Protein AF-A0A7W5TK50-F1 (afdb_monomer)

Foldseek 3Di:
DDDDPPDPPPPPPPQQQDAPVRDPADWDADPVRWIWGWDQDPQRKIFIATSNHTAWIWHQDPVRWIWIAGPVGWIWIFNHPQPPPDVPDDHRDTDTGD

Secondary structure (DSSP, 8-state):
-------------------GGG-SS-EEE-TT--EEEEEE-TTS-EEEEETTEEEEEEEE-TTS-EEEEETTS-EEEESS-TT---TT-----PEEE-

Solvent-accessible surface area (backbone atoms only — not comparable to full-atom values): 6082 Å² total; per-residue (Å²): 142,81,91,75,86,78,75,84,79,74,73,78,79,62,70,80,47,73,52,58,93,80,47,95,54,66,54,49,70,47,100,83,75,44,31,35,41,50,44,78,44,98,85,80,23,34,40,32,22,46,42,77,41,76,40,33,40,33,37,71,42,97,86,63,30,24,40,33,36,35,66,92,55,41,35,37,37,19,78,40,72,86,80,63,92,51,101,79,64,72,75,68,78,47,54,78,50,118

Mean predict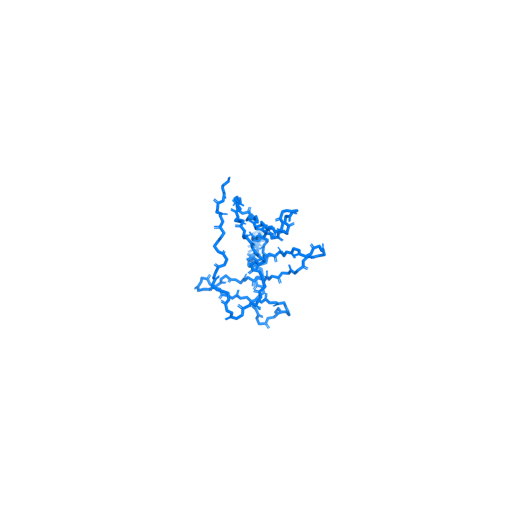ed aligned error: 12.46 Å

Radius of gyration: 19.28 Å; Cα contacts (8 Å, |Δi|>4): 162; chains: 1; bounding box: 27×46×62 Å

Structure (mmCIF, N/CA/C/O backbone):
data_AF-A0A7W5TK50-F1
#
_entry.id   AF-A0A7W5TK50-F1
#
loop_
_atom_site.group_PDB
_atom_site.id
_atom_site.type_symbol
_atom_site.label_atom_id
_atom_site.label_alt_id
_atom_site.label_comp_id
_atom_site.label_asym_id
_atom_site.label_entity_id
_atom_site.label_seq_id
_atom_site.pdbx_PDB_ins_code
_atom_site.Cartn_x
_atom_site.Cartn_y
_atom_site.Cartn_z
_atom_site.occupancy
_atom_site.B_iso_or_equiv
_atom_site.auth_seq_id
_atom_site.auth_comp_id
_atom_site.auth_asym_id
_atom_site.auth_atom_id
_atom_site.pdbx_PDB_model_num
ATOM 1 N N . MET A 1 1 ? -13.162 -31.941 -48.968 1.00 41.19 1 MET A N 1
ATOM 2 C CA . MET A 1 1 ? -11.976 -31.834 -48.090 1.00 41.19 1 MET A CA 1
ATOM 3 C C . MET A 1 1 ? -11.339 -30.466 -48.285 1.00 41.19 1 MET A C 1
ATOM 5 O O . MET A 1 1 ? -10.856 -30.195 -49.375 1.00 41.19 1 MET A O 1
ATOM 9 N N . LYS A 1 2 ? -11.375 -29.597 -47.271 1.00 38.53 2 LYS A N 1
ATOM 10 C CA . LYS A 1 2 ? -10.479 -28.438 -47.142 1.00 38.53 2 LYS A CA 1
ATOM 11 C C . LYS A 1 2 ? -10.433 -28.061 -45.661 1.00 38.53 2 LYS A C 1
ATOM 13 O O . LYS A 1 2 ? -11.314 -27.383 -45.148 1.00 38.53 2 LYS A O 1
ATOM 18 N N . LEU A 1 3 ? -9.449 -28.640 -44.979 1.00 51.06 3 LEU A N 1
ATOM 19 C CA . LEU A 1 3 ? -8.999 -28.236 -43.654 1.00 51.06 3 LEU A CA 1
ATOM 20 C C . LEU A 1 3 ? -8.443 -26.820 -43.773 1.00 51.06 3 LEU A C 1
ATOM 22 O O . LEU A 1 3 ? -7.488 -26.604 -44.515 1.00 51.06 3 LEU A O 1
ATOM 26 N N . VAL A 1 4 ? -9.017 -25.876 -43.037 1.00 55.09 4 VAL A N 1
ATOM 27 C CA . VAL A 1 4 ? -8.317 -24.640 -42.699 1.00 55.09 4 VAL A CA 1
ATOM 28 C C . VAL A 1 4 ? -8.414 -24.506 -41.191 1.00 55.09 4 VAL A C 1
ATOM 30 O O . VAL A 1 4 ? -9.425 -24.067 -40.648 1.00 55.09 4 VAL A O 1
ATOM 33 N N . LEU A 1 5 ? -7.363 -24.988 -40.525 1.00 55.22 5 LEU A N 1
ATOM 34 C CA . LEU A 1 5 ? -7.071 -24.664 -39.140 1.00 55.22 5 LEU A CA 1
ATOM 35 C C . LEU A 1 5 ? -6.889 -23.146 -39.061 1.00 55.22 5 LEU A C 1
ATOM 37 O O . LEU A 1 5 ? -5.848 -22.630 -39.461 1.00 55.22 5 LEU A O 1
ATOM 41 N N . PHE A 1 6 ? -7.888 -22.433 -38.552 1.00 54.03 6 PHE A N 1
ATOM 42 C CA . PHE A 1 6 ? -7.660 -21.086 -38.049 1.00 54.03 6 PHE A CA 1
ATOM 43 C C . PHE A 1 6 ? -7.150 -21.218 -36.620 1.00 54.03 6 PHE A C 1
ATOM 45 O O . PHE A 1 6 ? -7.884 -21.569 -35.698 1.00 54.03 6 PHE A O 1
ATOM 52 N N . GLY A 1 7 ? -5.834 -21.042 -36.505 1.00 49.25 7 GLY A N 1
ATOM 53 C CA . GLY A 1 7 ? -5.078 -21.136 -35.272 1.00 49.25 7 GLY A CA 1
ATOM 54 C C . GLY A 1 7 ? -5.647 -20.221 -34.200 1.00 49.25 7 GLY A C 1
ATOM 55 O O . GLY A 1 7 ? -5.890 -19.034 -34.415 1.00 49.25 7 GLY A O 1
ATOM 56 N N . ILE A 1 8 ? -5.832 -20.809 -33.028 1.00 59.44 8 ILE A N 1
ATOM 57 C CA . ILE A 1 8 ? -6.121 -20.110 -31.790 1.00 59.44 8 ILE A CA 1
ATOM 58 C C . ILE A 1 8 ? -4.840 -19.358 -31.414 1.00 59.44 8 ILE A C 1
ATOM 60 O O . ILE A 1 8 ? -3.956 -19.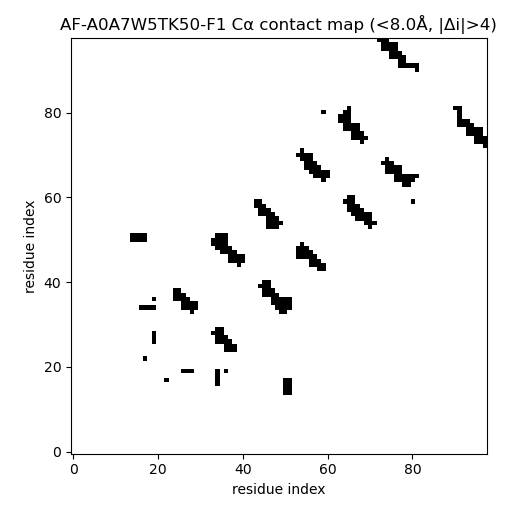910 -30.764 1.00 59.44 8 ILE A O 1
ATOM 64 N N . LEU A 1 9 ? -4.712 -18.102 -31.849 1.00 50.12 9 LEU A N 1
ATOM 65 C CA . LEU A 1 9 ? -3.764 -17.171 -31.244 1.00 50.12 9 LEU A CA 1
ATOM 66 C C . LEU A 1 9 ? -4.422 -16.635 -29.965 1.00 50.12 9 LEU A C 1
ATOM 68 O O . LEU A 1 9 ? -4.950 -15.527 -29.922 1.00 50.12 9 LEU A O 1
ATOM 72 N N . LEU A 1 10 ? -4.443 -17.464 -28.918 1.00 42.88 10 LEU A N 1
ATOM 73 C CA . LEU A 1 10 ? -4.600 -16.981 -27.550 1.00 42.88 10 LEU A CA 1
ATOM 74 C C . LEU A 1 10 ? -3.324 -16.197 -27.247 1.00 42.88 10 LEU A C 1
ATOM 76 O O . LEU A 1 10 ? -2.348 -16.757 -26.751 1.00 42.88 10 LEU A O 1
ATOM 80 N N . LEU A 1 11 ? -3.306 -14.911 -27.610 1.00 40.88 11 LEU A N 1
ATOM 81 C CA . LEU A 1 11 ? -2.350 -13.992 -27.020 1.00 40.88 11 LEU A CA 1
ATOM 82 C C . LEU A 1 11 ? -2.593 -14.061 -25.521 1.00 40.88 11 LEU A C 1
ATOM 84 O O . LEU A 1 11 ? -3.619 -13.609 -25.014 1.00 40.88 11 LEU A O 1
ATOM 88 N N . THR A 1 12 ? -1.644 -14.672 -24.829 1.00 44.88 12 THR A N 1
ATOM 89 C CA . THR A 1 12 ? -1.441 -14.489 -23.409 1.00 44.88 12 THR A CA 1
ATOM 90 C C . THR A 1 12 ? -1.263 -12.990 -23.197 1.00 44.88 12 THR A C 1
ATOM 92 O O . THR A 1 12 ? -0.153 -12.468 -23.292 1.00 44.88 12 THR A O 1
ATOM 95 N N . ALA A 1 13 ? -2.360 -12.281 -22.937 1.00 42.12 13 ALA A N 1
ATOM 96 C CA . ALA A 1 13 ? -2.334 -11.003 -22.250 1.00 42.12 13 ALA A CA 1
ATOM 97 C C . ALA A 1 13 ? -1.891 -11.295 -20.808 1.00 42.12 13 ALA A C 1
ATOM 99 O O . ALA A 1 13 ? -2.669 -11.225 -19.865 1.00 42.12 13 ALA A O 1
ATOM 100 N N . GLY A 1 14 ? -0.643 -11.749 -20.657 1.00 44.16 14 GLY A N 1
ATOM 101 C CA . GLY A 1 14 ? 0.054 -11.668 -19.392 1.00 44.16 14 GLY A CA 1
ATOM 102 C C . GLY A 1 14 ? 0.164 -10.185 -19.107 1.00 44.16 14 GLY A C 1
ATOM 103 O O . GLY A 1 14 ? 0.613 -9.436 -19.975 1.00 44.16 14 GLY A O 1
ATOM 104 N N . ASN A 1 15 ? -0.360 -9.779 -17.954 1.00 46.91 15 ASN A N 1
ATOM 105 C CA . ASN A 1 15 ? -0.387 -8.400 -17.491 1.00 46.91 15 ASN A CA 1
ATOM 106 C C . ASN A 1 15 ? 0.935 -7.729 -17.867 1.00 46.91 15 ASN A C 1
ATOM 108 O O . ASN A 1 15 ? 1.997 -8.199 -17.458 1.00 46.91 15 ASN A O 1
ATOM 112 N N . ALA A 1 16 ? 0.880 -6.707 -18.722 1.00 50.78 16 ALA A N 1
ATOM 113 C CA . ALA A 1 16 ? 2.053 -5.939 -19.100 1.00 50.78 16 ALA A CA 1
ATOM 114 C C . ALA A 1 16 ? 2.505 -5.155 -17.862 1.00 50.78 16 ALA A C 1
ATOM 116 O O . ALA A 1 16 ? 2.152 -3.995 -17.674 1.00 50.78 16 ALA A O 1
ATOM 117 N N . SER A 1 17 ? 3.228 -5.822 -16.966 1.00 56.47 17 SER A N 1
ATOM 118 C CA . SER A 1 17 ? 3.831 -5.211 -15.797 1.00 56.47 17 SER A CA 1
ATOM 119 C C . SER A 1 17 ? 4.989 -4.357 -16.294 1.00 56.47 17 SER A C 1
ATOM 121 O O . SER A 1 17 ? 6.052 -4.879 -16.629 1.00 56.47 17 SER A O 1
ATOM 123 N N . ALA A 1 18 ? 4.759 -3.049 -16.408 1.00 56.25 18 ALA A N 1
ATOM 124 C CA . ALA A 1 18 ? 5.809 -2.091 -16.710 1.00 56.25 18 ALA A CA 1
ATOM 125 C C . ALA A 1 18 ? 6.853 -2.159 -15.591 1.00 56.25 18 ALA A C 1
ATOM 127 O O . ALA A 1 18 ? 6.580 -1.753 -14.462 1.00 56.25 18 ALA A O 1
ATOM 128 N N . SER A 1 19 ? 8.024 -2.724 -15.892 1.00 59.59 19 SER A N 1
ATOM 129 C CA . SER A 1 19 ? 9.165 -2.741 -14.979 1.00 59.59 19 SER A CA 1
ATOM 130 C C . SER A 1 19 ? 9.481 -1.314 -14.525 1.00 59.59 19 SER A C 1
ATOM 132 O O . SER A 1 19 ? 9.336 -0.373 -15.310 1.00 59.59 19 SER A O 1
ATOM 134 N N . CYS A 1 20 ? 9.948 -1.143 -13.283 1.00 62.28 20 CYS A N 1
ATOM 135 C CA . CYS A 1 20 ? 10.248 0.178 -12.711 1.00 62.28 20 CYS A CA 1
ATOM 136 C C . CYS A 1 20 ? 11.170 1.061 -13.569 1.00 62.28 20 CYS A C 1
ATOM 138 O O . CYS A 1 20 ? 11.157 2.276 -13.414 1.00 62.28 20 CYS A O 1
ATOM 140 N N . GLU A 1 21 ? 11.935 0.469 -14.487 1.00 57.75 21 GLU A N 1
ATOM 141 C CA . GLU A 1 21 ? 12.801 1.158 -15.450 1.00 57.75 21 GLU A CA 1
ATOM 142 C C . GLU A 1 21 ? 12.040 2.092 -16.416 1.00 57.75 21 GLU A C 1
ATOM 144 O O . GLU A 1 21 ? 12.615 3.042 -16.941 1.00 57.75 21 GLU A O 1
ATOM 149 N N . LEU A 1 22 ? 10.739 1.861 -16.626 1.00 58.12 22 LEU A N 1
ATOM 150 C CA . LEU A 1 22 ? 9.888 2.613 -17.559 1.00 58.12 22 LEU A CA 1
ATOM 151 C C . LEU A 1 22 ? 8.857 3.513 -16.850 1.00 58.12 22 LEU A C 1
ATOM 153 O O . LEU A 1 22 ? 8.044 4.159 -17.513 1.00 58.12 22 LEU A O 1
ATOM 157 N N . VAL A 1 23 ? 8.856 3.550 -15.513 1.00 62.47 23 VAL A N 1
ATOM 158 C CA . VAL A 1 23 ? 7.821 4.207 -14.701 1.00 62.47 23 VAL A CA 1
ATOM 159 C C . VAL A 1 23 ? 8.391 5.458 -14.030 1.00 62.47 23 VAL A C 1
ATOM 161 O O . VAL A 1 23 ? 9.315 5.380 -13.232 1.00 62.47 23 VAL A O 1
ATOM 164 N N . ALA A 1 24 ? 7.808 6.626 -14.318 1.00 60.12 24 ALA A N 1
ATOM 165 C CA . ALA A 1 24 ? 8.234 7.914 -13.746 1.00 60.12 24 ALA A CA 1
ATOM 166 C C . ALA A 1 24 ? 7.783 8.142 -12.282 1.00 60.12 24 ALA A C 1
ATOM 168 O O . ALA A 1 24 ? 8.147 9.144 -11.667 1.00 60.12 24 ALA A O 1
ATOM 169 N N . ALA A 1 25 ? 6.971 7.238 -11.732 1.00 65.44 25 ALA A N 1
ATOM 170 C CA . ALA A 1 25 ? 6.472 7.254 -10.357 1.00 65.44 25 ALA A CA 1
ATOM 171 C C . ALA A 1 25 ? 7.388 6.442 -9.415 1.00 65.44 25 ALA A C 1
ATOM 173 O O . ALA A 1 25 ? 8.119 5.570 -9.889 1.00 65.44 25 ALA A O 1
ATOM 174 N N . PRO A 1 26 ? 7.353 6.676 -8.084 1.00 69.62 26 PRO A N 1
ATOM 175 C CA . PRO A 1 26 ? 8.088 5.848 -7.132 1.00 69.62 26 PRO A CA 1
ATOM 176 C C . PRO A 1 26 ? 7.693 4.378 -7.306 1.00 69.62 26 PRO A C 1
ATOM 178 O O . PRO A 1 26 ? 6.537 3.994 -7.105 1.00 69.62 26 PRO A O 1
ATOM 181 N N . CYS A 1 27 ? 8.680 3.579 -7.706 1.00 72.31 27 CYS A N 1
ATOM 182 C CA . CYS A 1 27 ? 8.507 2.189 -8.078 1.00 72.31 27 CYS A CA 1
ATOM 183 C C . CYS A 1 27 ? 9.512 1.314 -7.330 1.00 72.31 27 CYS A C 1
ATOM 185 O O . CYS A 1 27 ? 10.650 1.716 -7.081 1.00 72.31 27 CYS A O 1
ATOM 187 N N . SER A 1 28 ? 9.091 0.126 -6.911 1.00 78.12 28 SER A N 1
ATOM 188 C CA . SER A 1 28 ? 9.954 -0.836 -6.225 1.00 78.12 28 SER A CA 1
ATOM 189 C C . SER A 1 28 ? 9.640 -2.253 -6.667 1.00 78.12 28 SER A C 1
ATOM 191 O O . SER A 1 28 ? 8.473 -2.602 -6.819 1.00 78.12 28 SER A O 1
ATOM 193 N N . THR A 1 29 ? 10.672 -3.075 -6.832 1.00 81.81 29 THR A N 1
ATOM 194 C CA . THR A 1 29 ? 10.529 -4.491 -7.183 1.00 81.81 29 THR A CA 1
ATOM 195 C C . THR A 1 29 ? 10.924 -5.352 -5.990 1.00 81.81 29 THR A C 1
ATOM 197 O O . THR A 1 29 ? 11.976 -5.135 -5.392 1.00 81.81 29 THR A O 1
ATOM 200 N N . ASP A 1 30 ? 10.071 -6.304 -5.621 1.00 79.38 30 ASP A N 1
ATOM 201 C CA . ASP A 1 30 ? 10.364 -7.288 -4.571 1.00 79.38 30 ASP A CA 1
ATOM 202 C C . ASP A 1 30 ? 11.153 -8.495 -5.122 1.00 79.38 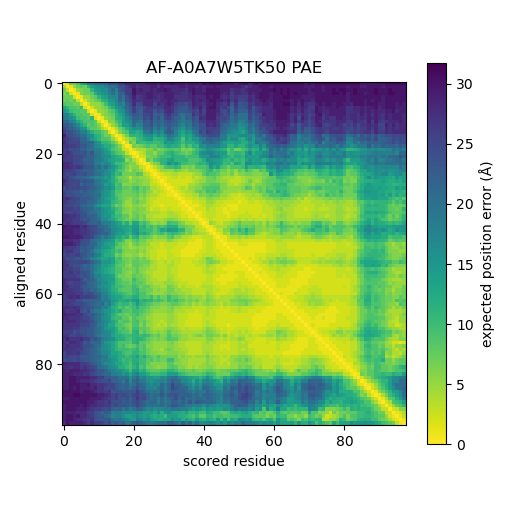30 ASP A C 1
ATOM 204 O O . ASP A 1 30 ? 11.178 -8.729 -6.327 1.00 79.38 30 ASP A O 1
ATOM 208 N N . SER A 1 31 ? 11.744 -9.309 -4.238 1.00 78.69 31 SER A N 1
ATOM 209 C CA . SER A 1 31 ? 12.474 -10.541 -4.583 1.00 78.69 31 SER A CA 1
ATOM 210 C C . SER A 1 31 ? 11.665 -11.569 -5.390 1.00 78.69 31 SER A C 1
ATOM 212 O O . SER A 1 31 ? 12.257 -12.493 -5.940 1.00 78.69 31 SER A O 1
ATOM 214 N N . SER A 1 32 ? 10.336 -11.450 -5.431 1.00 82.25 32 SER A N 1
ATOM 215 C CA . SER A 1 32 ? 9.449 -12.286 -6.254 1.00 82.25 32 SER A CA 1
ATOM 216 C C . SER A 1 32 ? 9.045 -11.616 -7.581 1.00 82.25 32 SER A C 1
ATOM 218 O O . SER A 1 32 ? 7.944 -11.869 -8.071 1.00 82.25 32 SER A O 1
ATOM 220 N N . ASP A 1 33 ? 9.864 -10.690 -8.094 1.00 80.44 33 ASP A N 1
ATOM 221 C CA . ASP A 1 33 ? 9.664 -9.914 -9.335 1.00 80.44 33 ASP A CA 1
ATOM 222 C C . ASP A 1 33 ? 8.355 -9.108 -9.392 1.00 80.44 33 ASP A C 1
ATOM 224 O O . ASP A 1 33 ? 7.878 -8.690 -10.448 1.00 80.44 33 ASP A O 1
ATOM 228 N N . ASN A 1 34 ? 7.758 -8.845 -8.229 1.00 81.12 34 ASN A N 1
ATOM 229 C CA . ASN A 1 34 ? 6.558 -8.029 -8.145 1.00 81.12 34 ASN A CA 1
ATOM 230 C C . ASN A 1 34 ? 6.931 -6.560 -8.201 1.00 81.12 34 ASN A C 1
ATOM 232 O O . ASN A 1 34 ? 7.643 -6.075 -7.325 1.00 81.12 34 ASN A O 1
ATOM 236 N N . THR A 1 35 ? 6.399 -5.861 -9.193 1.00 83.00 35 THR A N 1
ATOM 237 C CA . THR A 1 35 ? 6.574 -4.424 -9.360 1.00 83.00 35 THR A CA 1
ATOM 238 C C . THR A 1 35 ? 5.484 -3.685 -8.603 1.00 83.00 35 THR A C 1
ATOM 240 O O . THR A 1 35 ? 4.302 -3.885 -8.870 1.00 83.00 35 THR A O 1
ATOM 243 N N . TYR A 1 36 ? 5.872 -2.819 -7.678 1.00 83.88 36 TYR A N 1
ATOM 244 C CA . TYR A 1 36 ? 4.976 -1.973 -6.909 1.00 83.88 36 TYR A CA 1
ATOM 245 C C . TYR A 1 36 ? 5.112 -0.531 -7.364 1.00 83.88 36 TYR A C 1
ATOM 247 O O . TYR A 1 36 ? 6.189 0.049 -7.254 1.00 83.88 36 TYR A O 1
ATOM 255 N N . ILE A 1 37 ? 4.016 0.051 -7.837 1.00 85.75 37 ILE A N 1
ATOM 256 C CA . ILE A 1 37 ? 3.938 1.464 -8.211 1.00 85.75 37 ILE A CA 1
ATOM 257 C C . ILE A 1 37 ? 3.024 2.144 -7.210 1.00 85.75 37 ILE A C 1
ATOM 259 O O . ILE A 1 37 ? 1.925 1.654 -6.948 1.00 85.75 37 ILE A O 1
ATOM 263 N N . ARG A 1 38 ? 3.470 3.265 -6.645 1.00 84.81 38 ARG A N 1
ATOM 264 C CA . ARG A 1 38 ? 2.646 4.052 -5.732 1.00 84.81 38 ARG A CA 1
ATOM 265 C C . ARG A 1 38 ? 2.278 5.389 -6.354 1.00 84.81 38 ARG A C 1
ATOM 267 O O . ARG A 1 38 ? 3.148 6.163 -6.736 1.00 84.81 38 ARG A O 1
ATOM 274 N N . GLU A 1 39 ? 0.986 5.676 -6.389 1.00 86.00 39 GLU A N 1
ATOM 275 C CA . GLU A 1 39 ? 0.431 6.920 -6.911 1.00 86.00 39 GLU A CA 1
ATOM 276 C C . GLU A 1 39 ? -0.284 7.676 -5.795 1.00 86.00 39 GLU A C 1
ATOM 278 O O . GLU A 1 39 ? -1.076 7.097 -5.051 1.00 86.00 39 GLU A O 1
ATOM 283 N N . GLN A 1 40 ? 0.002 8.969 -5.649 1.00 84.50 40 GLN A N 1
ATOM 284 C CA . GLN A 1 40 ? -0.697 9.812 -4.684 1.00 84.50 40 GLN A CA 1
ATOM 285 C C . GLN A 1 40 ? -2.039 10.268 -5.268 1.00 84.50 40 GLN A C 1
ATOM 287 O O . GLN A 1 40 ? -2.093 10.837 -6.356 1.00 84.50 40 GLN A O 1
ATOM 292 N N . ASN A 1 41 ? -3.120 10.053 -4.522 1.00 79.75 41 ASN A N 1
ATOM 293 C CA . ASN A 1 41 ? -4.462 10.475 -4.904 1.00 79.75 41 ASN A CA 1
ATOM 294 C C . ASN A 1 41 ? -4.734 11.925 -4.481 1.00 79.75 41 ASN A C 1
ATOM 296 O O . ASN A 1 41 ? -4.249 12.402 -3.447 1.00 79.75 41 ASN A O 1
ATOM 300 N N . LEU A 1 42 ? -5.613 12.597 -5.229 1.00 69.88 42 LEU A N 1
ATOM 301 C CA . LEU A 1 42 ? -6.197 13.881 -4.836 1.00 69.88 42 LEU A CA 1
ATOM 302 C C . LEU A 1 42 ? -7.015 13.675 -3.549 1.00 69.88 42 LEU A C 1
ATOM 304 O O . LEU A 1 42 ? -8.074 13.057 -3.569 1.00 69.88 42 LEU A O 1
ATOM 308 N N . GLY A 1 43 ? -6.479 14.136 -2.418 1.00 71.25 43 GLY A N 1
ATOM 309 C CA . GLY A 1 43 ? -7.021 13.867 -1.079 1.00 71.25 43 GLY A CA 1
ATOM 310 C C . GLY A 1 43 ? -5.992 13.358 -0.063 1.00 71.25 43 GLY A C 1
ATOM 311 O O . GLY A 1 43 ? -6.359 13.074 1.071 1.00 71.25 43 GLY A O 1
ATOM 312 N N . GLY A 1 44 ? -4.714 13.237 -0.447 1.00 73.94 44 GLY A N 1
ATOM 313 C CA . GLY A 1 44 ? -3.627 12.862 0.470 1.00 73.94 44 GLY A CA 1
ATOM 314 C C . GLY A 1 44 ? -3.522 11.359 0.748 1.00 73.94 44 GLY A C 1
ATOM 315 O O . GLY A 1 44 ? -2.727 10.943 1.587 1.00 73.94 44 GLY A O 1
ATOM 316 N N . GLY A 1 45 ? -4.316 10.545 0.047 1.00 84.44 45 GLY A N 1
ATOM 317 C CA . GLY A 1 45 ? -4.200 9.089 0.037 1.00 84.44 45 GLY A CA 1
ATOM 318 C C . GLY A 1 45 ? -3.231 8.580 -1.031 1.00 84.44 45 GLY A C 1
ATOM 319 O O . GLY A 1 45 ? -2.697 9.355 -1.822 1.00 84.44 45 GLY A O 1
ATOM 320 N N . TYR A 1 46 ? -3.038 7.264 -1.076 1.00 87.75 46 TYR A N 1
ATOM 321 C CA . TYR A 1 46 ? -2.146 6.602 -2.028 1.00 87.75 46 TYR A CA 1
ATOM 322 C C . TYR A 1 46 ? -2.777 5.325 -2.576 1.00 87.75 46 TYR A C 1
ATOM 324 O O . TYR A 1 46 ? -3.285 4.517 -1.799 1.00 87.75 46 TYR A O 1
ATOM 332 N N . ASN A 1 47 ? -2.669 5.102 -3.880 1.00 89.50 47 ASN A N 1
ATOM 333 C CA . ASN A 1 47 ? -2.903 3.802 -4.496 1.00 89.50 47 ASN A CA 1
ATOM 334 C C . ASN A 1 47 ? -1.565 3.094 -4.665 1.00 89.50 47 ASN A C 1
ATOM 336 O O . ASN A 1 47 ? -0.618 3.670 -5.194 1.00 89.50 47 ASN A O 1
ATOM 340 N N . THR A 1 48 ? -1.486 1.844 -4.224 1.00 88.31 48 THR A N 1
ATOM 341 C CA . THR A 1 48 ? -0.367 0.960 -4.538 1.00 88.31 48 THR A CA 1
ATOM 342 C C . THR A 1 48 ? -0.860 -0.071 -5.536 1.00 88.31 48 THR A C 1
ATOM 344 O O . THR A 1 48 ? -1.817 -0.795 -5.262 1.00 88.31 48 THR A O 1
ATOM 347 N N . TYR A 1 49 ? -0.191 -0.161 -6.674 1.00 86.81 49 TYR A N 1
ATOM 348 C CA . TYR A 1 49 ? -0.437 -1.160 -7.702 1.00 86.81 49 TYR A CA 1
ATOM 349 C C . TYR A 1 49 ? 0.668 -2.200 -7.658 1.00 86.81 49 TYR A C 1
ATOM 351 O O . TYR A 1 49 ? 1.830 -1.838 -7.513 1.00 86.81 49 TYR A O 1
ATOM 359 N N . ARG A 1 50 ? 0.317 -3.476 -7.793 1.00 87.19 50 ARG A N 1
ATOM 360 C CA . ARG A 1 50 ? 1.245 -4.595 -7.930 1.00 87.19 50 ARG A CA 1
ATOM 361 C C . ARG A 1 50 ? 1.090 -5.167 -9.332 1.00 87.19 50 ARG A C 1
ATOM 363 O O . ARG A 1 50 ? 0.022 -5.653 -9.677 1.00 87.19 50 ARG A O 1
ATOM 370 N N . ASN A 1 51 ? 2.155 -5.125 -10.124 1.00 85.56 51 ASN A N 1
ATOM 371 C CA . ASN A 1 51 ? 2.189 -5.598 -11.512 1.00 85.56 51 ASN A CA 1
ATOM 372 C C . ASN A 1 51 ? 1.135 -4.933 -12.420 1.00 85.56 51 ASN A C 1
ATOM 374 O O . ASN A 1 51 ? 0.686 -5.536 -13.388 1.00 85.56 51 ASN A O 1
ATOM 378 N N . GLY A 1 52 ? 0.759 -3.688 -12.110 1.00 82.56 52 GLY A N 1
ATOM 379 C CA . GLY A 1 52 ? -0.265 -2.922 -12.830 1.00 82.56 52 GLY A CA 1
ATOM 380 C C . GLY A 1 52 ? -1.677 -3.037 -12.246 1.00 82.56 52 GLY A C 1
ATOM 381 O O . GLY A 1 52 ? -2.505 -2.171 -12.508 1.00 82.56 52 GLY A O 1
ATOM 382 N N . ASP A 1 53 ? -1.941 -4.028 -11.394 1.00 86.56 53 ASP A N 1
ATOM 383 C CA . ASP A 1 53 ? -3.236 -4.199 -10.735 1.00 86.56 53 ASP A CA 1
ATOM 384 C C . ASP A 1 53 ? -3.281 -3.482 -9.388 1.00 86.56 53 ASP A C 1
ATOM 386 O O . ASP A 1 53 ? -2.294 -3.452 -8.653 1.00 86.56 53 ASP A O 1
ATOM 390 N N . LEU A 1 54 ? -4.438 -2.935 -9.012 1.00 88.69 54 LEU A N 1
ATOM 391 C CA . LEU A 1 54 ? -4.605 -2.305 -7.705 1.00 88.69 54 LEU A CA 1
ATOM 392 C C . LEU A 1 54 ? -4.365 -3.332 -6.586 1.00 88.69 54 LEU A C 1
ATOM 394 O O . LEU A 1 54 ? -5.097 -4.312 -6.446 1.00 88.69 54 LEU A O 1
ATOM 398 N N . TYR A 1 55 ? -3.348 -3.089 -5.764 1.00 89.88 55 TYR A N 1
ATOM 399 C CA . TYR A 1 55 ? -2.951 -3.952 -4.652 1.00 89.88 55 TYR A CA 1
ATOM 400 C C . TYR A 1 55 ? -3.461 -3.433 -3.311 1.00 89.88 55 TYR A C 1
ATOM 402 O O . TYR A 1 55 ? -3.989 -4.198 -2.503 1.00 89.88 55 TYR A O 1
ATOM 410 N N . SER A 1 56 ? -3.330 -2.131 -3.062 1.00 91.69 56 SER A N 1
ATOM 411 C CA . SER A 1 56 ? -3.835 -1.512 -1.842 1.00 91.69 56 SER A CA 1
ATOM 412 C C . SER A 1 56 ? -4.170 -0.038 -2.035 1.00 91.69 56 SER A C 1
ATOM 414 O O . SER A 1 56 ? -3.676 0.621 -2.949 1.00 91.69 56 SER A O 1
ATOM 416 N N . GLN A 1 57 ? -5.023 0.486 -1.160 1.00 91.94 57 GLN A N 1
ATOM 417 C CA . GLN A 1 57 ? -5.373 1.902 -1.107 1.00 91.94 57 GLN A CA 1
ATOM 418 C C . GLN A 1 57 ? -5.209 2.409 0.318 1.00 91.94 57 GLN A C 1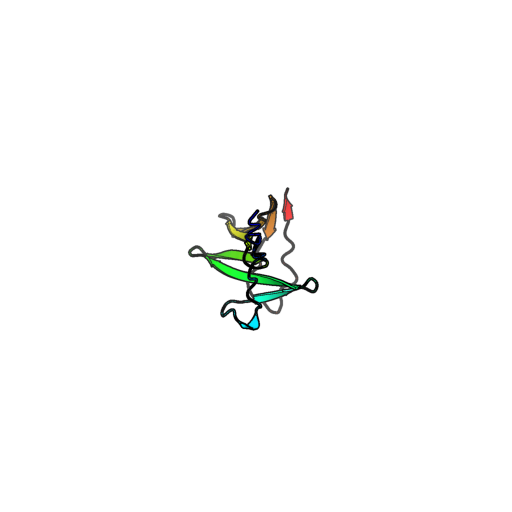
ATOM 420 O O . GLN A 1 57 ? -5.842 1.889 1.236 1.00 91.94 57 GLN A O 1
ATOM 425 N N . THR A 1 58 ? -4.384 3.432 0.505 1.00 91.25 58 THR A N 1
ATOM 426 C CA . THR A 1 58 ? -4.157 4.085 1.794 1.00 91.25 58 THR A CA 1
ATOM 427 C C . THR A 1 58 ? -4.906 5.406 1.858 1.00 91.25 58 THR A C 1
ATOM 429 O O . THR A 1 58 ? -4.731 6.257 0.991 1.00 91.25 58 THR A O 1
ATOM 432 N N . HIS A 1 59 ? -5.690 5.603 2.914 1.00 90.50 59 HIS A N 1
ATOM 433 C CA . HIS A 1 59 ? -6.439 6.831 3.168 1.00 90.50 59 HIS A CA 1
ATOM 434 C C . HIS A 1 59 ? -6.162 7.354 4.574 1.00 90.50 59 HIS A C 1
ATOM 436 O O . HIS A 1 59 ? -6.080 6.573 5.526 1.00 90.50 59 HIS A O 1
ATOM 442 N N . GLN A 1 60 ? -6.049 8.674 4.719 1.00 88.25 60 GLN A N 1
ATOM 443 C CA . GLN A 1 60 ? -6.019 9.297 6.036 1.00 88.25 60 GLN A CA 1
ATOM 444 C C . GLN A 1 60 ? -7.434 9.316 6.628 1.00 88.25 60 GLN A C 1
ATOM 446 O O . GLN A 1 60 ? -8.392 9.767 6.005 1.00 88.25 60 GLN A O 1
ATOM 451 N N . GLN A 1 61 ? -7.559 8.815 7.848 1.00 87.81 61 GLN A N 1
ATOM 452 C CA . GLN A 1 61 ? -8.788 8.778 8.624 1.00 87.81 61 GLN A CA 1
ATOM 453 C C . GLN A 1 61 ? -8.960 10.095 9.396 1.00 87.81 61 GLN A C 1
ATOM 455 O O . GLN A 1 61 ? -7.985 10.761 9.745 1.00 87.81 61 GLN A O 1
ATOM 460 N N . LEU A 1 62 ? -10.201 10.432 9.760 1.00 86.88 62 LEU A N 1
ATOM 461 C CA . LEU A 1 62 ? -10.522 11.659 10.511 1.00 86.88 62 LEU A CA 1
ATOM 462 C C . LEU A 1 62 ? -9.806 11.762 11.869 1.00 86.88 62 LEU A C 1
ATOM 464 O O . LEU A 1 62 ? -9.567 12.857 12.364 1.00 86.88 62 LEU A O 1
ATOM 468 N N . ASN A 1 63 ? -9.448 10.628 12.472 1.00 86.69 63 ASN A N 1
ATOM 469 C CA . ASN A 1 63 ? -8.698 10.568 13.728 1.00 86.69 63 ASN A CA 1
ATOM 470 C C . ASN A 1 63 ? -7.171 10.721 13.540 1.00 86.69 63 ASN A C 1
ATOM 472 O O . ASN A 1 63 ? -6.417 10.471 14.477 1.00 86.69 63 ASN A O 1
ATOM 476 N N . GLY A 1 64 ? -6.706 11.060 12.332 1.00 84.25 64 GLY A N 1
ATOM 477 C CA . GLY A 1 64 ? -5.292 11.248 11.997 1.00 84.25 64 GLY A CA 1
ATOM 478 C C . GLY A 1 64 ? -4.509 9.963 11.707 1.00 84.25 64 GLY A C 1
ATOM 479 O O . GLY A 1 64 ? -3.357 10.050 11.283 1.00 84.25 64 GLY A O 1
ATOM 480 N N . THR A 1 65 ? -5.110 8.782 11.896 1.00 88.44 65 THR A N 1
ATOM 481 C CA . THR A 1 65 ? -4.510 7.498 11.490 1.00 88.44 65 THR A CA 1
ATOM 482 C C . THR A 1 65 ? -4.613 7.297 9.980 1.00 88.44 65 THR A C 1
ATOM 484 O O . THR A 1 65 ? -5.392 7.966 9.311 1.00 88.44 65 THR A O 1
ATOM 487 N N . TYR A 1 66 ? -3.843 6.368 9.428 1.00 88.88 66 TYR A N 1
ATOM 488 C CA . TYR A 1 66 ? -3.875 6.024 8.009 1.00 88.88 66 TYR A CA 1
ATOM 489 C C . TYR A 1 66 ? -4.346 4.589 7.875 1.00 88.88 66 TYR A C 1
ATOM 491 O O . TYR A 1 66 ? -3.808 3.704 8.531 1.00 88.88 66 TYR A O 1
ATOM 499 N N . ARG A 1 67 ? -5.346 4.334 7.041 1.00 90.38 67 ARG A N 1
ATOM 500 C CA . ARG A 1 67 ? -5.857 2.988 6.791 1.00 90.38 67 ARG A CA 1
ATOM 501 C C . ARG A 1 67 ? -5.499 2.565 5.379 1.00 90.38 67 ARG A C 1
ATOM 503 O O . ARG A 1 67 ? -5.960 3.181 4.425 1.00 90.38 67 ARG A O 1
ATOM 510 N N . GLU A 1 68 ? -4.708 1.509 5.267 1.00 91.62 68 GLU A N 1
ATOM 511 C CA . GLU A 1 68 ? -4.446 0.798 4.022 1.00 91.62 68 GLU A CA 1
ATOM 512 C C . GLU A 1 68 ? -5.400 -0.384 3.901 1.00 91.62 68 GLU A C 1
ATOM 514 O O . GLU A 1 68 ? -5.422 -1.262 4.759 1.00 91.62 68 GLU A O 1
ATOM 519 N N . THR A 1 69 ? -6.187 -0.412 2.838 1.00 92.75 69 THR A N 1
ATOM 520 C CA . THR A 1 69 ? -7.095 -1.512 2.513 1.00 92.75 69 THR A CA 1
ATOM 521 C C . THR A 1 69 ? -6.507 -2.292 1.347 1.00 92.75 69 THR A C 1
ATOM 523 O O . THR A 1 69 ? -6.196 -1.693 0.317 1.00 92.75 69 THR A O 1
ATOM 526 N N . TYR A 1 70 ? -6.355 -3.607 1.495 1.00 91.88 70 TYR A N 1
ATOM 527 C CA . TYR A 1 70 ? -5.811 -4.465 0.439 1.00 91.88 70 TYR A CA 1
ATOM 528 C C . TYR A 1 70 ? -6.923 -4.917 -0.509 1.00 91.88 70 TYR A C 1
ATOM 530 O O . TYR A 1 70 ? -8.040 -5.202 -0.075 1.00 91.88 70 TYR A O 1
ATOM 538 N N . SER A 1 71 ? -6.623 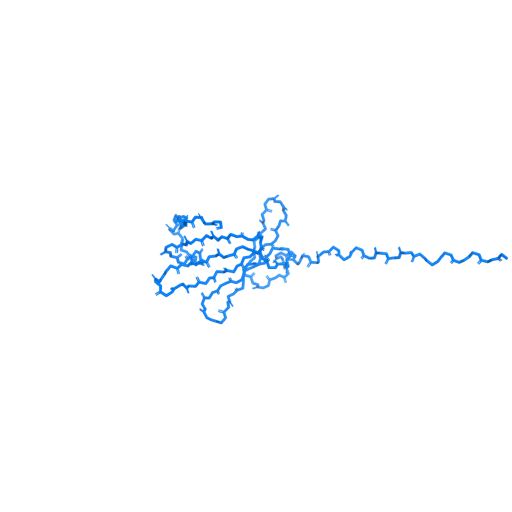-5.025 -1.803 1.00 89.81 71 SER A N 1
ATOM 539 C CA . SER A 1 71 ? -7.586 -5.495 -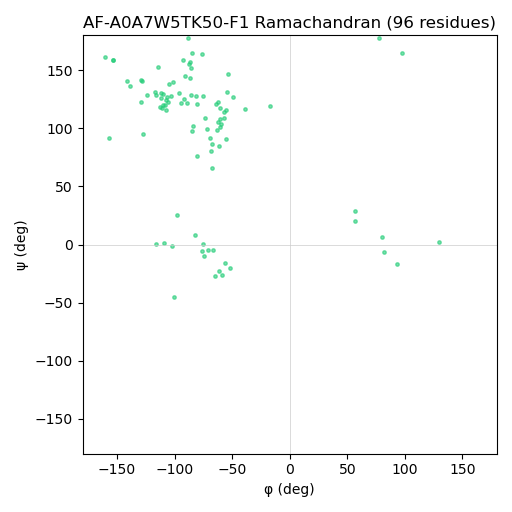2.808 1.00 89.81 71 SER A CA 1
ATOM 540 C C . SER A 1 71 ? -7.999 -6.953 -2.593 1.00 89.81 71 SER A C 1
ATOM 542 O O . SER A 1 71 ? -9.132 -7.319 -2.890 1.00 89.81 71 SER A O 1
ATOM 544 N N . SER A 1 72 ? -7.130 -7.767 -1.982 1.00 89.00 72 SER A N 1
ATOM 545 C CA . SER A 1 72 ? -7.440 -9.131 -1.532 1.00 89.00 72 SER A CA 1
ATOM 546 C C . SER A 1 72 ? -8.379 -9.196 -0.319 1.00 89.00 72 SER A C 1
ATOM 548 O O . SER A 1 72 ? -8.734 -10.290 0.116 1.00 89.00 72 SER A O 1
ATOM 550 N N . GLY A 1 73 ? -8.747 -8.050 0.259 1.00 88.81 73 GLY A N 1
ATOM 551 C CA . GLY A 1 73 ? -9.491 -7.945 1.510 1.00 88.81 73 GLY A CA 1
ATOM 552 C C . GLY A 1 73 ? -8.598 -7.694 2.729 1.00 88.81 73 GLY A C 1
ATOM 553 O O . GLY A 1 73 ? -7.378 -7.868 2.690 1.00 88.81 73 GLY A O 1
ATOM 554 N N . GLY A 1 74 ? -9.232 -7.279 3.828 1.00 92.88 74 GLY A N 1
ATOM 555 C CA . GLY A 1 74 ? -8.558 -6.862 5.056 1.00 92.88 74 GLY A CA 1
ATOM 556 C C . GLY A 1 74 ? -7.967 -5.452 4.982 1.00 92.88 74 GLY A C 1
ATOM 557 O O . GLY A 1 74 ? -8.050 -4.749 3.970 1.00 92.88 74 GLY A O 1
ATOM 558 N N . TYR A 1 75 ? -7.386 -5.012 6.095 1.00 90.88 75 TYR A N 1
ATOM 559 C CA . TYR A 1 75 ? -6.783 -3.687 6.189 1.00 90.88 75 TYR A CA 1
ATOM 560 C C . TYR A 1 75 ? -5.674 -3.622 7.237 1.00 90.88 75 TYR A C 1
ATOM 562 O O . TYR A 1 75 ? -5.631 -4.401 8.190 1.00 90.88 75 TYR A O 1
ATOM 570 N N . ARG A 1 76 ? -4.795 -2.634 7.091 1.00 89.94 76 ARG A N 1
ATOM 571 C CA . ARG A 1 76 ? -3.782 -2.268 8.076 1.00 89.94 76 ARG A CA 1
ATOM 572 C C . ARG A 1 76 ? -3.946 -0.799 8.441 1.00 89.94 76 ARG A C 1
ATOM 574 O O . ARG A 1 76 ? -4.027 0.058 7.568 1.00 89.94 76 ARG A O 1
ATOM 581 N N . THR A 1 77 ? -4.019 -0.504 9.732 1.00 89.25 77 THR A N 1
ATOM 582 C CA . THR A 1 77 ? -4.127 0.870 10.235 1.00 89.25 77 THR A CA 1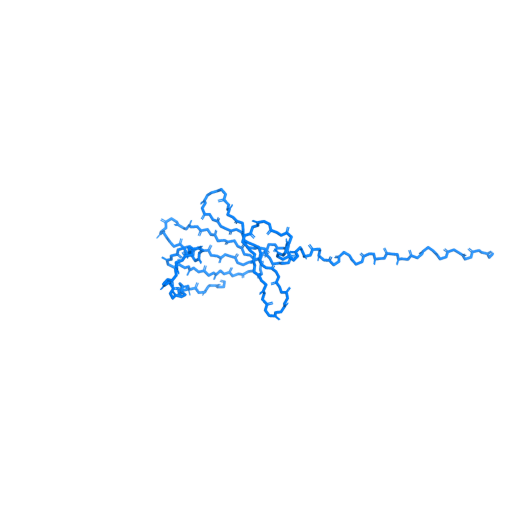
ATOM 583 C C . THR A 1 77 ? -2.803 1.304 10.827 1.00 89.25 77 THR A C 1
ATOM 585 O O . THR A 1 77 ? -2.329 0.689 11.772 1.00 89.25 77 THR A O 1
ATOM 588 N N . TYR A 1 78 ? -2.240 2.390 10.327 1.00 86.44 78 TYR A N 1
ATOM 589 C CA . TYR A 1 78 ? -1.015 3.014 10.793 1.00 86.44 78 TYR A CA 1
ATOM 590 C C . TYR A 1 78 ? -1.330 4.242 11.644 1.00 86.44 78 TYR A C 1
ATOM 592 O O . TYR A 1 78 ? -2.185 5.053 11.294 1.00 86.44 78 TYR A O 1
ATOM 600 N N . TYR A 1 79 ? -0.590 4.442 12.730 1.00 85.75 79 TYR A N 1
ATOM 601 C CA . TYR A 1 79 ? -0.726 5.639 13.576 1.00 85.75 79 TYR A CA 1
ATOM 602 C C . TYR A 1 79 ? -0.110 6.905 12.965 1.00 85.75 79 TYR A C 1
ATOM 604 O O . TYR A 1 79 ? -0.119 7.973 13.567 1.00 85.75 79 TYR A O 1
ATOM 612 N N . SER A 1 80 ? 0.455 6.782 11.773 1.00 81.62 80 SER A N 1
ATOM 613 C CA . SER A 1 80 ? 1.170 7.831 11.066 1.00 81.62 80 SER A CA 1
ATOM 614 C C . SER A 1 80 ? 1.250 7.503 9.593 1.00 81.62 80 SER A C 1
ATOM 616 O O . SER A 1 80 ? 1.146 6.326 9.256 1.00 81.62 80 SER A O 1
ATOM 618 N N . ASP A 1 81 ? 1.526 8.502 8.758 1.00 80.25 81 ASP A N 1
ATOM 619 C CA . ASP A 1 81 ? 1.641 8.286 7.319 1.00 80.25 81 ASP A CA 1
ATOM 620 C C . ASP A 1 81 ? 2.707 7.219 7.018 1.00 80.25 81 ASP A C 1
ATOM 622 O O . ASP A 1 81 ? 3.886 7.446 7.318 1.00 80.25 81 ASP A O 1
ATOM 626 N N . PRO A 1 82 ? 2.321 6.049 6.473 1.00 73.56 82 PRO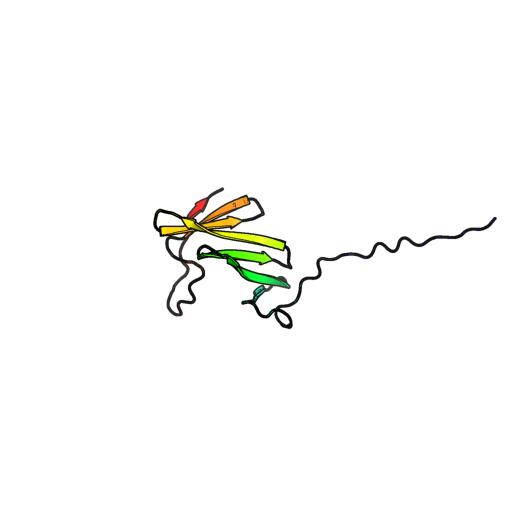 A N 1
ATOM 627 C CA . PRO A 1 82 ? 3.270 4.995 6.140 1.00 73.56 82 PRO A CA 1
ATOM 628 C C . PRO A 1 82 ? 4.082 5.321 4.885 1.00 73.56 82 PRO A C 1
ATOM 630 O O . PRO A 1 82 ? 5.042 4.622 4.577 1.00 73.56 82 PRO A O 1
ATOM 633 N N . ASN A 1 83 ? 3.696 6.374 4.165 1.00 71.12 83 ASN A N 1
ATOM 634 C CA . ASN A 1 83 ? 4.300 6.774 2.902 1.00 71.12 83 ASN A CA 1
ATOM 635 C C . ASN A 1 83 ? 5.253 7.962 3.045 1.00 71.12 83 ASN A C 1
ATOM 637 O O . ASN A 1 83 ? 5.882 8.364 2.066 1.00 71.12 83 ASN A O 1
ATOM 641 N N . ARG A 1 84 ? 5.400 8.509 4.254 1.00 68.50 84 ARG A N 1
ATOM 642 C CA . ARG A 1 84 ? 6.346 9.579 4.531 1.00 68.50 84 ARG A CA 1
ATOM 643 C C . ARG A 1 84 ? 7.739 8.971 4.525 1.00 68.50 84 ARG A C 1
ATOM 645 O O . ARG A 1 84 ? 8.085 8.247 5.457 1.00 68.50 84 ARG A O 1
ATOM 652 N N . SER A 1 85 ? 8.524 9.286 3.495 1.00 56.06 85 SER A N 1
ATOM 653 C CA . SER A 1 85 ? 9.963 9.012 3.451 1.00 56.06 85 SER A CA 1
ATOM 654 C C . SER A 1 85 ? 10.649 9.771 4.582 1.00 56.06 85 SER A C 1
ATOM 656 O O . SER A 1 85 ? 11.098 10.902 4.415 1.00 56.06 85 SER A O 1
ATOM 658 N N . ASP A 1 86 ? 10.664 9.176 5.766 1.00 50.34 86 ASP A N 1
ATOM 659 C CA . ASP A 1 86 ? 11.411 9.667 6.908 1.00 50.34 86 ASP A CA 1
ATOM 660 C C . ASP A 1 86 ? 12.609 8.730 7.121 1.00 50.34 86 ASP A C 1
ATOM 662 O O . ASP A 1 86 ? 12.407 7.546 7.403 1.00 50.34 86 ASP A O 1
ATOM 666 N N . PRO A 1 87 ? 13.852 9.221 6.968 1.00 46.66 87 PRO A N 1
ATOM 667 C CA . PRO A 1 87 ? 15.055 8.393 7.054 1.00 46.66 87 PRO A CA 1
ATOM 668 C C . PRO A 1 87 ? 15.322 7.820 8.459 1.00 46.66 87 PRO A C 1
ATOM 670 O O . PRO A 1 87 ? 16.250 7.033 8.618 1.00 46.66 87 PRO A O 1
ATOM 673 N N . TYR A 1 88 ? 14.524 8.183 9.471 1.00 46.03 88 TYR A N 1
ATOM 674 C CA . TYR A 1 88 ? 14.654 7.720 10.856 1.00 46.03 88 TYR A CA 1
ATOM 675 C C . TYR A 1 88 ? 13.454 6.892 11.335 1.00 46.03 88 TYR A C 1
ATOM 677 O O . TYR A 1 88 ? 13.422 6.441 12.488 1.00 46.03 88 TYR A O 1
ATOM 685 N N . ARG A 1 89 ? 12.448 6.675 10.481 1.00 46.31 89 ARG A N 1
ATOM 686 C CA . ARG A 1 89 ? 11.205 6.029 10.890 1.00 46.31 89 ARG A CA 1
ATOM 687 C C . ARG A 1 89 ? 11.337 4.514 10.828 1.00 46.31 89 ARG A C 1
ATOM 689 O O . ARG A 1 89 ? 11.130 3.892 9.795 1.00 46.31 89 ARG A O 1
ATOM 696 N N . ASN A 1 90 ? 11.620 3.932 11.993 1.00 46.78 90 ASN A N 1
ATOM 697 C CA . ASN A 1 90 ? 11.294 2.539 12.282 1.00 46.78 90 ASN A CA 1
ATOM 698 C C . ASN A 1 90 ? 9.824 2.298 11.915 1.00 46.78 90 ASN A C 1
ATOM 700 O O . ASN A 1 90 ? 8.966 3.066 12.360 1.00 46.78 90 ASN A O 1
ATOM 704 N N . ASP A 1 91 ? 9.576 1.274 11.095 1.00 52.22 91 ASP A N 1
ATOM 705 C CA . ASP A 1 91 ? 8.275 0.797 10.616 1.00 52.22 91 ASP A CA 1
ATOM 706 C C . ASP A 1 91 ? 7.084 1.313 11.440 1.00 52.22 91 ASP A C 1
ATOM 708 O O . ASP A 1 91 ? 6.998 1.015 12.641 1.00 52.22 91 ASP A O 1
ATOM 712 N N . PRO A 1 92 ? 6.133 2.059 10.845 1.00 54.28 92 PRO A N 1
ATOM 713 C CA . PRO A 1 92 ? 4.916 2.414 11.549 1.00 54.28 92 PRO A CA 1
ATOM 714 C C . PRO A 1 92 ? 4.167 1.116 11.848 1.00 54.28 92 PRO A C 1
ATOM 716 O O . PRO A 1 92 ? 3.502 0.552 10.983 1.00 54.28 92 PRO A O 1
ATOM 719 N N . LYS A 1 93 ? 4.314 0.608 13.077 1.00 56.88 93 LYS A N 1
ATOM 720 C CA . LYS A 1 93 ? 3.636 -0.604 13.533 1.00 56.88 93 LYS A CA 1
ATOM 721 C C . LYS A 1 93 ? 2.136 -0.363 13.440 1.00 56.88 93 LYS A C 1
ATOM 723 O O . LYS A 1 93 ? 1.558 0.351 14.257 1.00 56.88 93 LYS A O 1
ATOM 728 N N . 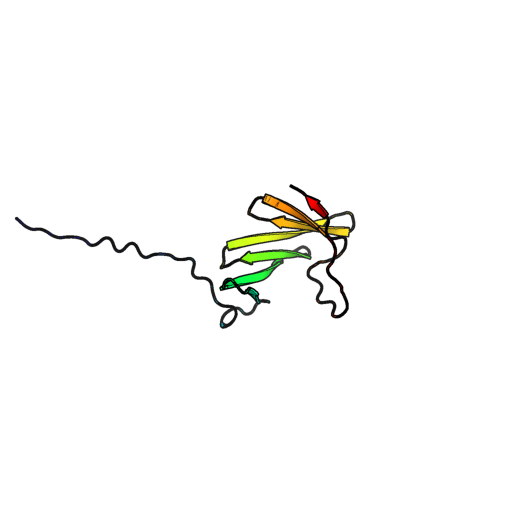GLY A 1 94 ? 1.538 -0.899 12.385 1.00 60.25 94 GLY A N 1
ATOM 729 C CA . GLY A 1 94 ? 0.112 -0.818 12.155 1.00 60.25 94 GLY A CA 1
ATOM 730 C C . GLY A 1 94 ? -0.629 -1.965 12.829 1.00 60.25 94 GLY A C 1
ATOM 731 O O . GLY A 1 94 ? -0.072 -3.040 13.050 1.00 60.25 94 GLY A O 1
ATOM 732 N N . VAL A 1 95 ? -1.903 -1.748 13.133 1.00 75.00 95 VAL A N 1
ATOM 733 C CA . VAL A 1 95 ? -2.817 -2.805 13.573 1.00 75.00 95 VAL A CA 1
ATOM 734 C C . VAL A 1 95 ? -3.415 -3.466 12.334 1.00 75.00 95 VAL A C 1
ATOM 736 O O . VAL A 1 95 ? -3.922 -2.772 11.453 1.00 75.00 95 VAL A O 1
ATOM 739 N N . ILE A 1 96 ? -3.347 -4.796 12.253 1.00 76.50 96 ILE A N 1
ATOM 740 C CA . ILE A 1 96 ? -3.917 -5.578 11.147 1.00 76.50 96 ILE A CA 1
ATOM 741 C C . ILE A 1 96 ? -5.342 -5.989 11.524 1.00 76.50 96 ILE A C 1
ATOM 743 O O . ILE A 1 96 ? -5.552 -6.599 12.572 1.00 76.50 96 ILE A O 1
ATOM 747 N N . GLY A 1 97 ? -6.306 -5.661 10.669 1.00 72.75 97 GLY A N 1
ATOM 748 C CA . GLY A 1 97 ? -7.691 -6.114 10.757 1.00 72.75 97 GLY A CA 1
ATOM 749 C C . GLY A 1 97 ? -8.061 -7.008 9.573 1.00 72.75 97 GLY A C 1
ATOM 750 O O . GLY A 1 97 ? -7.479 -6.893 8.492 1.00 72.75 97 GLY A O 1
ATOM 751 N N . ARG A 1 98 ? -9.021 -7.911 9.790 1.00 64.25 98 ARG A N 1
ATOM 752 C CA . ARG A 1 98 ? -9.621 -8.760 8.751 1.00 64.25 98 ARG A CA 1
ATOM 753 C C . ARG A 1 98 ? -11.000 -8.241 8.388 1.00 64.25 98 ARG A C 1
ATOM 755 O O . ARG A 1 98 ? -11.734 -7.873 9.330 1.00 64.25 98 ARG A O 1
#

Nearest PDB structures (foldseek):
  2ol8-assembly1_O  TM=4.694E-01  e=8.015E+00  Borreliella burgdorferi
  3aum-assembly1_O  TM=5.432E-01  e=9.956E+00  Borreliella burgdorferi
  2oy8-assembly1_A  TM=4.322E-01  e=5.484E+00  Borreliella burgdorferi
  6iei-assembly1_A-2  TM=3.272E-01  e=4.920E+00  Borreliella burgdorferi B31
  8tvj-assembly1_E  TM=3.344E-01  e=8.015E+00  Borreliella burgdorferi B31

Sequence (98 aa):
MKLVLFGILLLTAGNASASCELVAAPCSTDSSDNTYIREQNLGGGYNTYRNGDLYSQTHQQLNGTYRETYSSGGYRTYYSDPNRSDPYRNDPKGVIGR

pLDDT: mean 72.39, std 16.72, range [38.53, 92.88]